Protein AF-A0A1H6X2C3-F1 (afdb_monomer_lite)

pLDDT: mean 94.05, std 4.01, range [79.62, 98.25]

Secondary structure (DSSP, 8-state):
-B--STTTTSS-B--TT-HHHHHHHHHHHHHHHHHHHHHHHHHHHHHHGGG-TT-HHHHHHHHHHHHHH--

Foldseek 3Di:
DDQDPLQPLQAQYDHDPPVVSVVVSVVVCVVCCVVCVVVNVVVNVVSVVVVPPVPVVVVVVVVVVVVVVVD

Radius of gyration: 17.76 Å; chains: 1; bounding box: 36×27×45 Å

Sequence (71 aa):
MHNSHLVGGCGYRYHGFDCEEGGRALQHAFAAHDADLPAYRERARRFIATLDPEAEANVRTYTAAIDNLYA

Structure (mmCIF, N/CA/C/O backbone):
data_AF-A0A1H6X2C3-F1
#
_entry.id   AF-A0A1H6X2C3-F1
#
loop_
_atom_site.group_PDB
_atom_site.id
_atom_site.type_symbol
_atom_site.label_atom_id
_atom_site.label_alt_id
_atom_site.label_comp_id
_atom_site.label_asym_id
_atom_site.label_entity_id
_atom_site.label_seq_id
_atom_site.pdbx_PDB_ins_code
_atom_site.Cartn_x
_atom_site.Cartn_y
_atom_site.Cartn_z
_atom_site.occupancy
_atom_site.B_iso_or_equiv
_atom_site.auth_seq_id
_atom_site.auth_comp_id
_atom_site.auth_asym_id
_atom_site.auth_atom_id
_atom_site.pdbx_PDB_model_num
ATOM 1 N N . MET A 1 1 ? 7.217 -1.498 -4.067 1.00 92.38 1 MET A N 1
ATOM 2 C CA . MET A 1 1 ? 7.068 -2.956 -4.262 1.00 92.38 1 MET A CA 1
ATOM 3 C C . MET A 1 1 ? 6.434 -3.543 -3.014 1.00 92.38 1 MET A C 1
ATOM 5 O O . MET A 1 1 ? 6.862 -3.151 -1.935 1.00 92.38 1 MET A O 1
ATOM 9 N N . HIS A 1 2 ? 5.436 -4.420 -3.127 1.00 94.38 2 HIS A N 1
ATOM 10 C CA . HIS A 1 2 ? 4.862 -5.126 -1.971 1.00 94.38 2 HIS A CA 1
ATOM 11 C C . HIS A 1 2 ? 4.161 -6.425 -2.386 1.00 94.38 2 HIS A C 1
ATOM 13 O O . HIS A 1 2 ? 3.718 -6.556 -3.524 1.00 94.38 2 HIS A O 1
ATOM 19 N N . ASN A 1 3 ? 3.986 -7.342 -1.434 1.00 94.38 3 ASN A N 1
ATOM 20 C CA . ASN A 1 3 ? 3.185 -8.559 -1.604 1.00 94.38 3 ASN A CA 1
ATOM 21 C C . ASN A 1 3 ? 1.864 -8.566 -0.819 1.00 94.38 3 ASN A C 1
ATOM 23 O O . ASN A 1 3 ? 1.051 -9.483 -0.942 1.00 94.38 3 ASN A O 1
ATOM 27 N N . SER A 1 4 ? 1.630 -7.535 -0.007 1.00 93.06 4 SER A N 1
ATOM 28 C CA . SER A 1 4 ? 0.413 -7.431 0.791 1.00 93.06 4 SER A CA 1
ATOM 29 C C . SER A 1 4 ? -0.806 -7.177 -0.098 1.00 93.06 4 SER A C 1
ATOM 31 O O . SER A 1 4 ? -0.789 -6.297 -0.958 1.00 93.06 4 SER A O 1
ATOM 33 N N . HIS A 1 5 ? -1.883 -7.931 0.124 1.00 91.38 5 HIS A N 1
ATOM 34 C CA . HIS A 1 5 ? -3.195 -7.666 -0.472 1.00 91.38 5 HIS A CA 1
ATOM 35 C C . HIS A 1 5 ? -3.939 -6.521 0.240 1.00 91.38 5 HIS A C 1
ATOM 37 O O . HIS A 1 5 ? -4.905 -5.997 -0.302 1.00 91.38 5 HIS A O 1
ATOM 43 N N . LEU A 1 6 ? -3.467 -6.107 1.423 1.00 92.06 6 LEU A N 1
ATOM 44 C CA . LEU A 1 6 ? -4.113 -5.096 2.264 1.00 92.06 6 LEU A CA 1
ATOM 45 C C . LEU A 1 6 ? -3.838 -3.659 1.820 1.00 92.06 6 LEU A C 1
ATOM 47 O O . LEU A 1 6 ? -4.518 -2.757 2.281 1.00 92.06 6 LEU A O 1
ATOM 51 N N . VAL A 1 7 ? -2.846 -3.431 0.954 1.00 88.06 7 VAL A N 1
ATOM 52 C CA . VAL A 1 7 ? -2.495 -2.084 0.464 1.00 88.06 7 VAL A CA 1
ATOM 53 C C . VAL A 1 7 ? -2.923 -1.838 -0.986 1.00 88.06 7 VAL A C 1
ATOM 55 O O . VAL A 1 7 ? -2.512 -0.860 -1.600 1.00 88.06 7 VAL A O 1
ATOM 58 N N . GLY A 1 8 ? -3.791 -2.701 -1.527 1.00 82.31 8 GLY A N 1
ATOM 59 C CA . GLY A 1 8 ? -4.506 -2.473 -2.784 1.00 82.31 8 GLY A CA 1
ATOM 60 C C . GLY A 1 8 ? -3.622 -1.997 -3.943 1.00 82.31 8 GLY A C 1
ATOM 61 O O . GLY A 1 8 ? -2.600 -2.607 -4.250 1.00 82.31 8 GLY A O 1
ATOM 62 N N . GLY A 1 9 ? -4.045 -0.907 -4.595 1.00 79.62 9 GLY A N 1
ATOM 63 C CA . GLY A 1 9 ? -3.333 -0.268 -5.711 1.00 79.62 9 GLY A CA 1
ATOM 64 C C . GLY A 1 9 ? -2.180 0.658 -5.300 1.00 79.62 9 GLY A C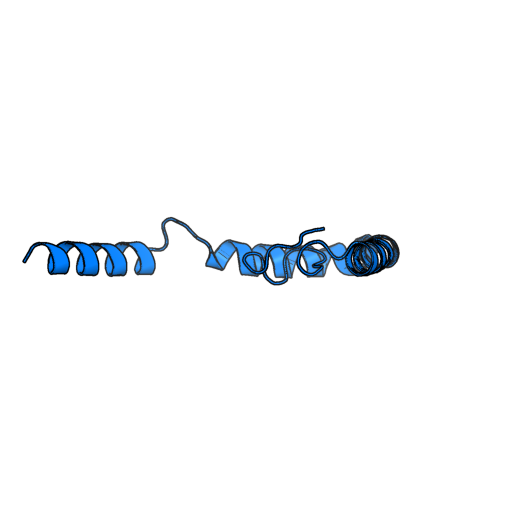 1
ATOM 65 O O . GLY A 1 9 ? -1.685 1.413 -6.141 1.00 79.62 9 GLY A O 1
ATOM 66 N N . CYS A 1 10 ? -1.777 0.659 -4.026 1.00 90.12 10 CYS A N 1
ATOM 67 C CA . CYS A 1 10 ? -0.629 1.427 -3.553 1.00 90.12 10 CYS A CA 1
ATOM 68 C C . CYS A 1 10 ? 0.665 0.668 -3.820 1.00 90.12 10 CYS A C 1
ATOM 70 O O . CYS A 1 10 ? 1.071 -0.175 -3.026 1.00 90.12 10 CYS A O 1
ATOM 72 N N . GLY A 1 11 ? 1.369 1.036 -4.885 1.00 91.75 11 GLY A N 1
ATOM 73 C CA . GLY A 1 11 ? 2.624 0.381 -5.236 1.00 91.75 11 GLY A CA 1
ATOM 74 C C . GLY A 1 11 ? 2.484 -0.555 -6.425 1.00 91.75 11 GLY A C 1
ATOM 75 O O . GLY A 1 11 ? 1.486 -0.572 -7.137 1.00 91.75 11 GLY A O 1
ATOM 76 N N . TYR A 1 12 ? 3.541 -1.334 -6.620 1.00 94.88 12 TYR A N 1
ATOM 77 C CA . TYR A 1 12 ? 3.610 -2.415 -7.590 1.00 94.88 12 TYR A CA 1
ATOM 78 C C . TYR A 1 12 ? 3.548 -3.723 -6.811 1.00 94.88 12 TYR A C 1
ATOM 80 O O . TYR A 1 12 ? 4.435 -4.002 -5.987 1.00 94.88 12 TYR A O 1
ATOM 88 N N . ARG A 1 13 ? 2.455 -4.455 -7.026 1.00 94.69 13 ARG A N 1
ATOM 89 C CA . ARG A 1 13 ? 2.107 -5.658 -6.278 1.00 94.69 13 ARG A CA 1
ATOM 90 C C . ARG A 1 13 ? 2.639 -6.906 -6.975 1.00 94.69 13 ARG A C 1
ATOM 92 O O . ARG A 1 13 ? 2.587 -6.990 -8.195 1.00 94.69 13 ARG A O 1
ATOM 99 N N . TYR A 1 14 ? 3.090 -7.862 -6.175 1.00 95.50 14 TYR A N 1
ATOM 100 C CA . TYR A 1 14 ? 3.327 -9.252 -6.566 1.00 95.50 14 TYR A CA 1
ATOM 101 C C . TYR A 1 14 ? 2.662 -10.189 -5.544 1.00 95.50 14 TYR A C 1
ATOM 103 O O . TYR A 1 14 ? 2.267 -9.742 -4.464 1.00 95.50 14 TYR A O 1
ATOM 111 N N . HIS A 1 15 ? 2.467 -11.466 -5.854 1.00 95.56 15 HIS A N 1
ATOM 112 C CA . HIS A 1 15 ? 1.765 -12.402 -4.980 1.00 95.56 15 HIS A CA 1
ATOM 113 C C . HIS A 1 15 ? 2.720 -13.218 -4.105 1.00 95.56 15 HIS A C 1
ATOM 115 O O . HIS A 1 15 ? 3.695 -13.803 -4.568 1.00 95.56 15 HIS A O 1
ATOM 121 N N . GLY A 1 16 ? 2.392 -13.300 -2.809 1.00 94.38 16 GLY A N 1
ATOM 122 C CA . GLY A 1 16 ? 3.103 -14.147 -1.852 1.00 94.38 16 GLY A CA 1
ATOM 123 C C . GLY A 1 16 ? 4.608 -13.883 -1.853 1.00 94.38 16 GLY A C 1
ATOM 124 O O . GLY A 1 16 ? 5.052 -12.780 -1.536 1.00 94.38 16 GLY A O 1
ATOM 125 N N . PHE A 1 17 ? 5.381 -14.902 -2.213 1.00 94.88 17 PHE A N 1
ATOM 126 C CA . PHE A 1 17 ? 6.836 -14.830 -2.354 1.00 94.88 17 PHE A CA 1
ATOM 127 C C . PHE A 1 17 ? 7.288 -15.161 -3.784 1.00 94.88 17 PHE A C 1
ATOM 129 O O . PHE A 1 17 ? 8.397 -15.648 -3.977 1.00 94.88 17 PHE A O 1
ATOM 136 N N . ASP A 1 18 ? 6.433 -14.925 -4.784 1.00 97.31 18 ASP A N 1
ATOM 137 C CA . ASP A 1 18 ? 6.785 -15.137 -6.188 1.00 97.31 18 ASP A CA 1
ATOM 138 C C . ASP A 1 18 ? 7.829 -14.099 -6.635 1.00 97.31 18 ASP A C 1
ATOM 140 O O . ASP A 1 18 ? 7.531 -12.931 -6.902 1.00 97.31 18 ASP A O 1
ATOM 144 N N . CYS A 1 19 ? 9.086 -14.540 -6.689 1.00 96.25 19 CYS A N 1
ATOM 145 C CA . CYS A 1 19 ? 10.217 -13.715 -7.093 1.00 96.25 19 CYS A CA 1
ATOM 146 C C . CYS A 1 19 ? 10.179 -13.338 -8.577 1.00 96.25 19 CYS A C 1
ATOM 148 O O . CYS A 1 19 ? 10.683 -12.275 -8.939 1.00 96.25 19 CYS A O 1
ATOM 150 N N . GLU A 1 20 ? 9.599 -14.170 -9.441 1.00 98.19 20 GLU A N 1
ATOM 151 C CA . GLU A 1 20 ? 9.516 -13.866 -10.870 1.00 98.19 20 GLU A CA 1
ATOM 152 C C . GLU A 1 20 ? 8.480 -12.775 -11.121 1.00 98.19 20 GLU A C 1
ATOM 154 O O . GLU A 1 20 ? 8.727 -11.828 -11.872 1.00 98.19 20 GLU A O 1
ATOM 159 N N . GLU A 1 21 ? 7.332 -12.867 -10.452 1.00 97.88 21 GLU A N 1
ATOM 160 C CA . GLU A 1 21 ? 6.336 -11.805 -10.468 1.00 97.88 21 GLU A CA 1
ATOM 161 C C . GLU A 1 21 ? 6.882 -10.523 -9.840 1.00 97.88 21 GLU A C 1
ATOM 163 O O . GLU A 1 21 ? 6.732 -9.445 -10.421 1.00 97.88 21 GLU A O 1
ATOM 168 N N . GLY A 1 22 ? 7.593 -10.638 -8.715 1.00 96.94 22 GLY A N 1
ATOM 169 C CA . GLY A 1 22 ? 8.308 -9.519 -8.105 1.00 96.94 22 GLY A CA 1
ATOM 170 C C . GLY A 1 22 ? 9.290 -8.857 -9.076 1.00 96.94 22 GLY A C 1
ATOM 171 O O . GLY A 1 22 ? 9.314 -7.629 -9.185 1.00 96.94 22 GLY A O 1
ATOM 172 N N . GLY A 1 23 ? 10.042 -9.656 -9.837 1.00 98.06 23 GLY A N 1
ATOM 173 C CA . GLY A 1 23 ? 10.950 -9.183 -10.881 1.00 98.06 23 GLY A CA 1
ATOM 174 C C . GLY A 1 23 ? 10.227 -8.435 -12.003 1.00 98.06 23 GLY A C 1
ATOM 175 O O . GLY A 1 23 ? 10.633 -7.328 -12.359 1.00 98.06 23 GLY A O 1
ATOM 176 N N . ARG A 1 24 ? 9.114 -8.978 -12.514 1.00 98.06 24 ARG A N 1
ATOM 177 C CA . ARG A 1 24 ? 8.287 -8.310 -13.540 1.00 98.06 24 ARG A CA 1
ATOM 178 C C . ARG A 1 24 ? 7.707 -6.989 -13.036 1.00 98.06 24 ARG A C 1
ATOM 180 O O . ARG A 1 24 ? 7.766 -5.978 -13.735 1.00 98.06 24 ARG A O 1
ATOM 187 N N . ALA A 1 25 ? 7.188 -6.973 -11.810 1.00 96.38 25 ALA A N 1
ATOM 188 C CA . ALA A 1 25 ? 6.658 -5.767 -11.186 1.00 96.38 25 ALA A CA 1
ATOM 189 C C . ALA A 1 25 ? 7.756 -4.704 -10.976 1.00 96.38 25 ALA A C 1
ATOM 191 O O . ALA A 1 25 ? 7.497 -3.515 -11.164 1.00 96.38 25 ALA A O 1
ATOM 192 N N . LEU A 1 26 ? 8.991 -5.118 -10.662 1.00 97.38 26 LEU A N 1
ATOM 193 C CA . LEU A 1 26 ? 10.136 -4.216 -10.529 1.00 97.38 26 LEU A CA 1
ATOM 194 C C . LEU A 1 26 ? 10.538 -3.610 -11.878 1.00 97.38 26 LEU A C 1
ATOM 196 O O . LEU A 1 26 ? 10.753 -2.403 -11.964 1.00 97.38 26 LEU A O 1
ATOM 200 N N . GLN A 1 27 ? 10.605 -4.425 -12.933 1.00 98.25 27 GLN A N 1
ATOM 201 C CA . GLN A 1 27 ? 10.891 -3.948 -14.289 1.00 98.25 27 GLN A CA 1
ATOM 202 C C . GLN A 1 27 ? 9.835 -2.944 -14.766 1.00 98.25 27 GLN A C 1
ATOM 204 O O . GLN A 1 27 ? 10.179 -1.899 -15.315 1.00 98.25 27 GLN A O 1
ATOM 209 N N . HIS A 1 28 ? 8.554 -3.225 -14.511 1.00 96.56 28 HIS A N 1
ATOM 210 C CA . HIS A 1 28 ? 7.470 -2.302 -14.839 1.00 96.56 28 HIS A CA 1
ATOM 211 C C . HIS A 1 28 ? 7.582 -0.982 -14.065 1.00 96.56 28 HIS A C 1
ATOM 213 O O . HIS A 1 28 ? 7.468 0.087 -14.665 1.00 96.56 28 HIS A O 1
ATOM 219 N N . ALA A 1 29 ? 7.857 -1.048 -12.758 1.00 96.50 29 ALA A N 1
ATOM 220 C CA . ALA A 1 29 ? 8.087 0.137 -11.943 1.00 96.50 29 ALA A CA 1
ATOM 221 C C . ALA A 1 29 ? 9.232 0.982 -12.511 1.00 96.50 29 ALA A C 1
ATOM 223 O O . ALA A 1 29 ? 9.056 2.167 -12.764 1.00 96.50 29 ALA A O 1
ATOM 224 N N . PHE A 1 30 ? 10.377 0.364 -12.794 1.00 97.75 30 PHE A N 1
ATOM 225 C CA . PHE A 1 30 ? 11.533 1.065 -13.344 1.00 97.75 30 PHE A CA 1
ATOM 226 C C . PHE A 1 30 ? 11.225 1.765 -14.679 1.00 97.75 30 PHE A C 1
ATOM 228 O O . PHE A 1 30 ? 11.655 2.892 -14.895 1.00 97.75 30 PHE A O 1
ATOM 235 N N . ALA A 1 31 ? 10.456 1.120 -15.560 1.00 98.12 31 ALA A N 1
ATOM 236 C CA . ALA A 1 31 ? 10.144 1.664 -16.879 1.00 98.12 31 ALA A CA 1
ATOM 237 C C . ALA A 1 31 ? 9.095 2.791 -16.864 1.00 98.12 31 ALA A C 1
ATOM 239 O O . ALA A 1 31 ? 9.118 3.648 -17.746 1.00 98.12 31 ALA A O 1
ATOM 240 N N . ALA A 1 32 ? 8.151 2.775 -15.917 1.00 96.50 32 ALA A N 1
ATOM 241 C CA . ALA A 1 32 ? 6.951 3.613 -15.988 1.00 96.50 32 ALA A CA 1
ATOM 242 C C . ALA A 1 32 ? 6.748 4.562 -14.798 1.00 96.50 32 ALA A C 1
ATOM 244 O O . ALA A 1 32 ? 5.925 5.471 -14.901 1.00 96.50 32 ALA A O 1
ATOM 245 N N . HIS A 1 33 ? 7.450 4.372 -13.674 1.00 96.31 33 HIS A N 1
ATOM 246 C CA . HIS A 1 33 ? 7.115 5.058 -12.422 1.00 96.31 33 HIS A CA 1
ATOM 247 C C . HIS A 1 33 ? 7.173 6.577 -12.529 1.00 96.31 33 HIS A C 1
ATOM 249 O O . HIS A 1 33 ? 6.224 7.240 -12.126 1.00 96.31 33 HIS A O 1
ATOM 255 N N . ASP A 1 34 ? 8.240 7.125 -13.103 1.00 97.69 34 ASP A N 1
ATOM 256 C CA . ASP A 1 34 ? 8.417 8.577 -13.165 1.00 97.69 34 ASP A CA 1
ATOM 257 C C . ASP A 1 34 ? 7.361 9.240 -14.061 1.00 97.69 34 ASP A C 1
ATOM 259 O O . ASP A 1 34 ? 6.840 10.304 -13.727 1.00 97.69 34 ASP A O 1
ATOM 263 N N . ALA A 1 35 ? 6.984 8.577 -15.158 1.00 97.88 35 ALA A N 1
ATOM 264 C CA . ALA A 1 35 ? 5.937 9.048 -16.061 1.00 97.88 35 ALA A CA 1
ATOM 265 C C . ALA A 1 35 ? 4.534 8.961 -15.431 1.00 97.88 35 ALA A C 1
ATOM 267 O O . ALA A 1 35 ? 3.704 9.843 -15.645 1.00 97.88 35 ALA A O 1
ATOM 268 N N . ASP A 1 36 ? 4.272 7.923 -14.632 1.00 95.19 36 ASP A N 1
ATOM 269 C CA . ASP A 1 36 ? 2.987 7.696 -13.954 1.00 95.19 36 ASP A CA 1
ATOM 270 C C . ASP A 1 36 ? 2.939 8.299 -12.534 1.00 95.19 36 ASP A C 1
ATOM 272 O O . ASP A 1 36 ? 1.934 8.176 -11.830 1.00 95.19 36 ASP A O 1
ATOM 276 N N . LEU A 1 37 ? 3.996 8.986 -12.085 1.00 96.00 37 LEU A N 1
ATOM 277 C CA . LEU A 1 37 ? 4.139 9.456 -10.704 1.00 96.00 37 LEU A CA 1
ATOM 278 C C . LEU A 1 37 ? 2.947 10.300 -10.207 1.00 96.00 37 LEU A C 1
ATOM 280 O O . LEU A 1 37 ? 2.516 10.092 -9.066 1.00 96.00 37 LEU A O 1
ATOM 284 N N . PRO A 1 38 ? 2.366 11.228 -10.996 1.00 96.88 38 PRO A N 1
ATOM 285 C CA . PRO A 1 38 ? 1.197 11.985 -10.553 1.00 96.88 38 PRO A CA 1
ATOM 286 C C . PRO A 1 38 ? -0.003 11.085 -10.236 1.00 96.88 38 PRO A C 1
ATOM 288 O O . PRO A 1 38 ? -0.573 11.176 -9.145 1.00 96.88 38 PRO A O 1
ATOM 291 N N . ALA A 1 39 ? -0.341 10.171 -11.146 1.00 94.44 39 ALA A N 1
ATOM 292 C CA . ALA A 1 39 ? -1.476 9.272 -10.981 1.00 94.44 39 ALA A CA 1
ATOM 293 C C . ALA A 1 39 ? -1.198 8.208 -9.908 1.00 94.44 39 ALA A C 1
ATOM 295 O O . ALA A 1 39 ? -2.084 7.879 -9.118 1.00 94.44 39 ALA A O 1
ATOM 296 N N . TYR A 1 40 ? 0.045 7.734 -9.792 1.00 93.38 40 TYR A N 1
ATOM 297 C CA . TYR A 1 40 ? 0.495 6.903 -8.678 1.00 93.38 40 TYR A CA 1
ATOM 298 C C . TYR A 1 40 ? 0.204 7.568 -7.325 1.00 93.38 40 TYR A C 1
ATOM 300 O O . TYR A 1 40 ? -0.411 6.957 -6.446 1.00 93.38 40 TYR A O 1
ATOM 308 N N . ARG A 1 41 ? 0.597 8.840 -7.161 1.00 94.81 41 ARG A N 1
ATOM 309 C CA . ARG A 1 41 ? 0.371 9.596 -5.918 1.00 94.81 41 ARG A CA 1
ATOM 310 C C . ARG A 1 41 ? -1.111 9.792 -5.634 1.00 94.81 41 ARG A C 1
ATOM 312 O O . ARG A 1 41 ? -1.510 9.705 -4.475 1.00 94.81 41 ARG A O 1
ATOM 319 N N . GLU A 1 42 ? -1.917 10.060 -6.655 1.00 95.00 42 GLU A N 1
ATOM 320 C CA . GLU A 1 42 ? -3.366 10.197 -6.510 1.00 95.00 42 GLU A CA 1
ATOM 321 C C . GLU A 1 42 ? -4.010 8.890 -6.029 1.00 95.00 42 GLU A C 1
ATOM 323 O O . GLU A 1 42 ? -4.707 8.886 -5.011 1.00 95.00 42 GLU A O 1
ATOM 328 N N . ARG A 1 43 ? -3.717 7.766 -6.699 1.00 92.75 43 ARG A N 1
ATOM 329 C CA . ARG A 1 43 ? -4.232 6.440 -6.319 1.00 92.75 43 ARG A CA 1
ATOM 330 C C . ARG A 1 43 ? -3.844 6.085 -4.886 1.00 92.75 43 ARG A C 1
ATOM 332 O O . ARG A 1 43 ? -4.703 5.646 -4.121 1.00 92.75 43 ARG A O 1
ATOM 339 N N . ALA A 1 44 ? -2.586 6.331 -4.516 1.00 93.19 44 ALA A N 1
ATOM 340 C CA . ALA A 1 44 ? -2.089 6.052 -3.175 1.00 93.19 44 ALA A CA 1
ATOM 341 C C . ALA A 1 44 ? -2.782 6.907 -2.107 1.00 93.19 44 ALA A C 1
ATOM 343 O O . ALA A 1 44 ? -3.255 6.376 -1.105 1.00 93.19 44 ALA A O 1
ATOM 344 N N . ARG A 1 45 ? -2.904 8.222 -2.332 1.00 93.06 45 ARG A N 1
ATOM 345 C CA . ARG A 1 45 ? -3.603 9.128 -1.405 1.00 93.06 45 ARG A CA 1
ATOM 346 C C . ARG A 1 45 ? -5.059 8.733 -1.213 1.00 93.06 45 ARG A C 1
ATOM 348 O O . ARG A 1 45 ? -5.518 8.678 -0.078 1.00 93.06 45 ARG A O 1
ATOM 355 N N . ARG A 1 46 ? -5.765 8.429 -2.307 1.00 92.31 46 ARG A N 1
ATOM 356 C CA . ARG A 1 46 ? -7.170 8.013 -2.256 1.00 92.31 46 ARG A CA 1
ATOM 357 C C . ARG A 1 46 ? -7.350 6.759 -1.407 1.00 92.31 46 ARG A C 1
ATOM 359 O O . ARG A 1 46 ? -8.284 6.707 -0.624 1.00 92.31 46 ARG A O 1
ATOM 366 N N . PHE A 1 47 ? -6.464 5.776 -1.550 1.00 92.25 47 PHE A N 1
ATOM 367 C CA . PHE A 1 47 ? -6.528 4.550 -0.759 1.00 92.25 47 PHE A CA 1
ATOM 368 C C . PHE A 1 47 ? -6.141 4.776 0.708 1.00 92.25 47 PHE A C 1
ATOM 370 O O . PHE A 1 47 ? -6.833 4.312 1.601 1.00 92.25 47 PHE A O 1
ATOM 377 N N . ILE A 1 48 ? -5.076 5.530 0.989 1.00 89.31 48 ILE A N 1
ATOM 378 C CA . ILE A 1 48 ? -4.674 5.819 2.377 1.00 89.31 48 ILE A CA 1
ATOM 379 C C . ILE A 1 48 ? -5.784 6.571 3.124 1.00 89.31 48 ILE A C 1
ATOM 381 O O . ILE A 1 48 ? -6.032 6.280 4.288 1.00 89.31 48 ILE A O 1
ATOM 385 N N . ALA A 1 49 ? -6.506 7.468 2.449 1.00 90.50 49 ALA A N 1
ATOM 386 C CA . ALA A 1 49 ? -7.648 8.165 3.036 1.00 90.50 49 ALA A CA 1
ATOM 387 C C . ALA A 1 49 ? -8.797 7.224 3.454 1.00 90.50 49 ALA A C 1
ATOM 389 O O . ALA A 1 49 ? -9.580 7.587 4.325 1.00 90.50 49 ALA A O 1
ATOM 390 N N . THR A 1 50 ? -8.904 6.015 2.885 1.00 89.50 50 THR A N 1
ATOM 391 C CA . THR A 1 50 ? -9.897 5.020 3.335 1.00 89.50 50 THR A CA 1
ATOM 392 C C . THR A 1 50 ? -9.450 4.239 4.569 1.00 89.50 50 THR A C 1
ATOM 394 O O . THR A 1 50 ? -10.222 3.440 5.088 1.00 89.50 50 THR A O 1
ATOM 397 N N . LEU A 1 51 ? -8.203 4.414 5.007 1.00 89.38 51 LEU A N 1
ATOM 398 C CA . LEU A 1 51 ? -7.599 3.692 6.127 1.00 89.38 51 LEU A CA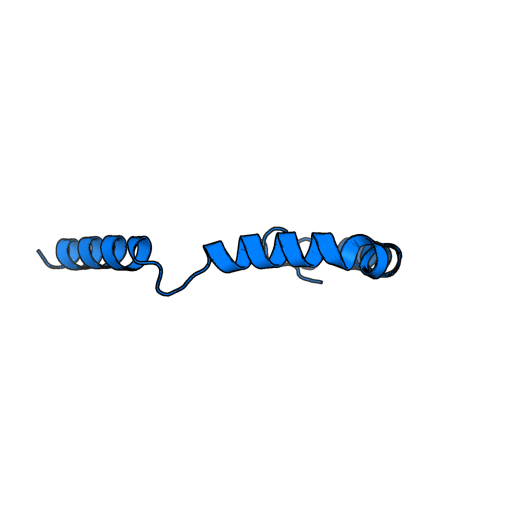 1
ATOM 399 C C . LEU A 1 51 ? -7.441 4.568 7.374 1.00 89.38 51 LEU A C 1
ATOM 401 O O . LEU A 1 51 ? -6.585 4.283 8.206 1.00 89.38 51 LEU A O 1
ATOM 405 N N . ASP A 1 52 ? -8.234 5.634 7.492 1.00 89.31 52 ASP A N 1
ATOM 406 C CA . ASP 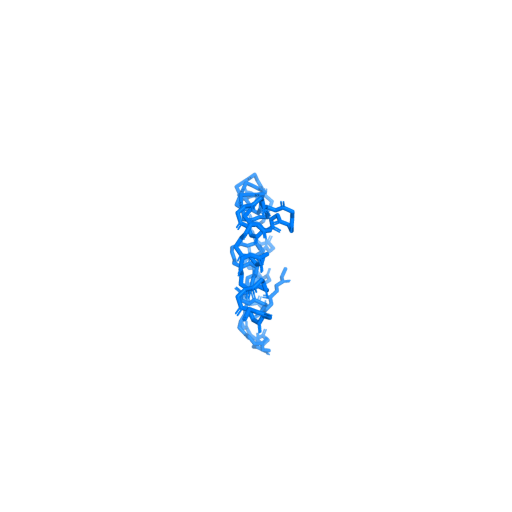A 1 52 ? -8.218 6.500 8.667 1.00 89.31 52 ASP A CA 1
ATOM 407 C C . ASP A 1 52 ? -8.523 5.680 9.943 1.00 89.31 52 ASP A C 1
ATOM 409 O O . ASP A 1 52 ? -9.633 5.145 10.080 1.00 89.31 52 ASP A O 1
ATOM 413 N N . PRO A 1 53 ? -7.551 5.539 10.868 1.00 83.94 53 PRO A N 1
ATOM 414 C CA . PRO A 1 53 ? -7.748 4.774 12.095 1.00 83.94 53 PRO A CA 1
ATOM 415 C C . PRO A 1 53 ? -8.778 5.424 13.025 1.00 83.94 53 PRO A C 1
ATOM 417 O O . PRO A 1 53 ? -9.377 4.725 13.840 1.00 83.94 53 PRO A O 1
ATOM 420 N N . GLU A 1 54 ? -9.012 6.730 12.886 1.00 89.06 54 GLU A N 1
ATOM 421 C CA . GLU A 1 54 ? -9.954 7.503 13.697 1.00 89.06 54 GLU A CA 1
ATOM 422 C C . GLU A 1 54 ? -11.290 7.733 12.984 1.00 89.06 54 GLU A C 1
ATOM 424 O O . GLU A 1 54 ? -12.133 8.483 13.480 1.00 89.06 54 GLU A O 1
ATOM 429 N N . ALA A 1 55 ? -11.525 7.064 11.847 1.00 92.81 55 ALA A N 1
ATOM 430 C CA . ALA A 1 55 ? -12.768 7.202 11.103 1.00 92.81 55 ALA A CA 1
ATOM 431 C C . ALA A 1 55 ? -13.980 7.011 12.030 1.00 92.81 55 ALA A C 1
ATOM 433 O O . ALA A 1 55 ? -14.199 5.927 12.577 1.00 92.81 55 ALA A O 1
ATOM 434 N N . GLU A 1 56 ? -14.802 8.056 12.168 1.00 94.69 56 GLU A N 1
ATOM 435 C CA . GLU A 1 56 ? -15.923 8.096 13.118 1.00 94.69 56 GLU A CA 1
ATOM 436 C C . GLU A 1 56 ? -16.863 6.891 12.954 1.00 94.69 56 GLU A C 1
ATOM 438 O O . GLU A 1 56 ? -17.347 6.313 13.928 1.00 94.69 56 GLU A O 1
ATOM 443 N N . ALA A 1 57 ? -17.085 6.460 11.708 1.00 93.81 57 ALA A N 1
ATOM 444 C CA . ALA A 1 57 ? -17.890 5.285 11.400 1.00 93.81 57 ALA A CA 1
ATOM 445 C C . ALA A 1 57 ? -17.309 3.991 11.997 1.00 93.81 57 ALA A C 1
ATOM 447 O O . ALA A 1 57 ? -18.076 3.176 12.514 1.00 93.81 57 ALA A O 1
ATOM 448 N N . ASN A 1 58 ? -15.984 3.812 11.960 1.00 93.12 58 ASN A N 1
ATOM 449 C CA . ASN A 1 58 ? -15.313 2.668 12.576 1.00 93.12 58 ASN A CA 1
ATOM 450 C C . ASN A 1 58 ? -15.477 2.734 14.093 1.00 93.12 58 ASN A C 1
ATOM 452 O O . ASN A 1 58 ? -15.973 1.776 14.683 1.00 93.12 58 ASN A O 1
ATOM 456 N N . VAL A 1 59 ? -15.141 3.877 14.703 1.00 94.19 59 VAL A N 1
ATOM 457 C CA . VAL A 1 59 ? -15.249 4.085 16.157 1.00 94.19 59 VAL A CA 1
ATOM 458 C C . VAL A 1 59 ? -16.663 3.766 16.638 1.00 94.19 59 VAL A C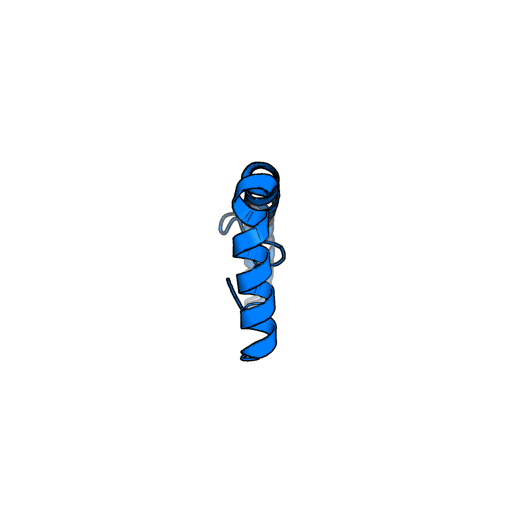 1
ATOM 460 O O . VAL A 1 59 ? -16.841 2.893 17.480 1.00 94.19 59 VAL A O 1
ATOM 463 N N . ARG A 1 60 ? -17.685 4.385 16.037 1.00 96.56 60 ARG A N 1
A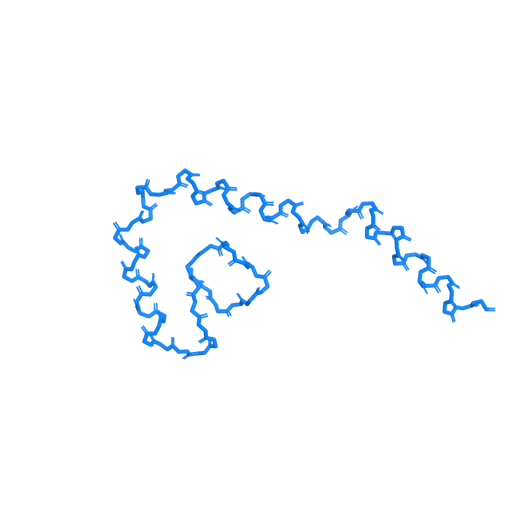TOM 464 C CA . ARG A 1 60 ? -19.092 4.155 16.395 1.00 96.56 60 ARG A CA 1
ATOM 465 C C . ARG A 1 60 ? -19.499 2.684 16.265 1.00 96.56 60 ARG A C 1
ATOM 467 O O . ARG A 1 60 ? -20.182 2.165 17.144 1.00 9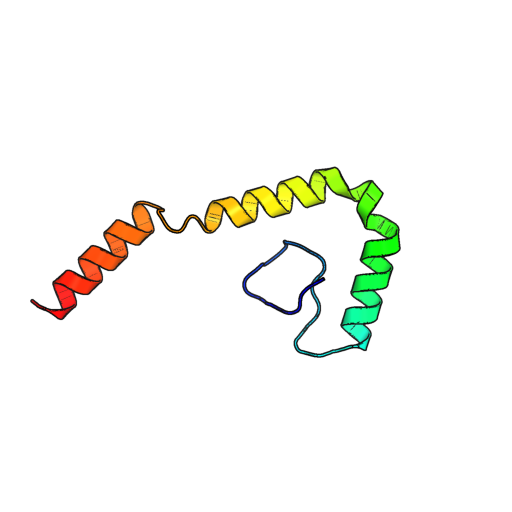6.56 60 ARG A O 1
ATOM 474 N N . THR A 1 61 ? -19.102 2.022 15.178 1.00 96.06 61 THR A N 1
ATOM 475 C CA . THR A 1 61 ? -19.468 0.619 14.916 1.00 96.06 61 THR A CA 1
ATOM 476 C C . THR A 1 61 ? -18.839 -0.320 15.940 1.00 96.06 61 THR A C 1
ATOM 478 O O . THR A 1 61 ? -19.527 -1.178 16.490 1.00 96.06 61 THR A O 1
ATOM 481 N N . TYR A 1 62 ? -17.547 -0.146 16.226 1.00 94.81 62 TYR A N 1
ATOM 482 C CA . TYR A 1 62 ? -16.851 -0.998 17.185 1.00 94.81 62 TYR A CA 1
ATOM 483 C C . TYR A 1 62 ? -17.282 -0.723 18.627 1.00 94.81 62 TYR A C 1
ATOM 485 O O . TYR A 1 62 ? -17.437 -1.682 19.376 1.00 94.81 62 TYR A O 1
ATOM 493 N N . THR A 1 63 ? -17.566 0.529 19.001 1.00 96.00 63 THR A N 1
ATOM 494 C CA . THR A 1 63 ? -18.161 0.848 20.310 1.00 96.00 63 THR A CA 1
ATOM 495 C C . THR A 1 63 ? -19.474 0.095 20.512 1.00 96.00 63 THR A C 1
ATOM 497 O O . THR A 1 63 ? -19.606 -0.637 21.486 1.00 96.00 63 THR A O 1
ATOM 500 N N . ALA A 1 64 ? -20.403 0.168 19.552 1.00 97.56 64 ALA A N 1
ATOM 501 C CA . ALA A 1 64 ? -21.680 -0.542 19.650 1.00 97.56 64 ALA A CA 1
ATOM 502 C C . ALA A 1 64 ? -21.511 -2.073 19.735 1.00 97.56 64 ALA A C 1
ATOM 504 O O . ALA A 1 64 ? -22.245 -2.743 20.462 1.00 97.56 64 ALA A O 1
ATOM 505 N N . ALA A 1 65 ? -20.542 -2.639 19.008 1.00 97.69 65 ALA A N 1
ATOM 506 C CA . ALA A 1 65 ? -20.241 -4.068 19.074 1.00 97.69 65 ALA A CA 1
ATOM 507 C C . ALA A 1 65 ? -19.680 -4.489 20.443 1.00 97.69 65 ALA A C 1
ATOM 509 O O . ALA A 1 65 ? -20.020 -5.564 20.934 1.00 97.69 65 ALA A O 1
ATOM 510 N N . ILE A 1 66 ? -18.841 -3.647 21.054 1.00 97.44 66 ILE A N 1
ATOM 511 C CA . ILE A 1 66 ? -18.284 -3.874 22.392 1.00 97.44 66 ILE A CA 1
ATOM 512 C C . ILE A 1 66 ? -19.385 -3.776 23.448 1.00 97.44 66 ILE A C 1
ATOM 514 O O . ILE A 1 66 ? -19.483 -4.670 24.285 1.00 97.44 66 ILE A O 1
ATOM 518 N N . ASP A 1 67 ? -20.241 -2.754 23.383 1.00 98.06 67 ASP A N 1
ATOM 519 C CA . ASP A 1 67 ? -21.364 -2.598 24.314 1.00 98.06 67 ASP A CA 1
ATOM 520 C C . ASP A 1 67 ? -22.288 -3.828 24.277 1.00 98.06 67 ASP A C 1
ATOM 522 O O . ASP A 1 67 ? -22.676 -4.348 25.319 1.00 98.06 67 ASP A O 1
ATOM 526 N N . ASN A 1 68 ? -22.569 -4.361 23.081 1.00 98.06 68 ASN A N 1
ATOM 527 C CA . ASN A 1 68 ? -23.393 -5.562 22.905 1.00 98.06 68 ASN A CA 1
ATOM 528 C C . ASN A 1 68 ? -22.732 -6.855 23.424 1.00 98.06 68 ASN A C 1
ATOM 530 O O . ASN A 1 68 ? -23.427 -7.830 23.686 1.00 98.06 68 ASN A O 1
ATOM 534 N N . LEU A 1 69 ? -21.402 -6.902 23.558 1.00 97.69 69 LEU A N 1
ATOM 535 C CA . LEU A 1 69 ? -20.704 -8.074 24.101 1.00 97.69 69 LEU A CA 1
ATOM 536 C C . LEU A 1 69 ? -20.874 -8.198 25.625 1.00 97.69 69 LEU A C 1
ATOM 538 O O . LEU A 1 69 ? -20.776 -9.303 26.157 1.00 97.69 69 LEU A O 1
ATOM 542 N N . TYR A 1 70 ? -21.097 -7.076 26.315 1.00 95.81 70 TYR A N 1
ATOM 543 C CA . TYR A 1 70 ? -21.180 -7.000 27.778 1.00 95.81 70 TYR A CA 1
ATOM 544 C C . TYR A 1 70 ? -22.589 -6.691 28.314 1.00 95.81 70 TYR A C 1
ATOM 546 O O . TYR A 1 70 ? -22.739 -6.497 29.522 1.00 95.81 70 TYR A O 1
ATOM 554 N N . ALA A 1 71 ? -23.594 -6.631 27.437 1.00 81.50 71 ALA A N 1
ATOM 555 C CA . ALA A 1 71 ? -25.007 -6.470 27.786 1.00 81.50 71 ALA A CA 1
ATOM 556 C C . ALA A 1 71 ? -25.651 -7.810 28.178 1.00 81.50 71 ALA A C 1
ATOM 558 O O . ALA A 1 71 ? -26.473 -7.800 29.123 1.00 81.50 71 ALA A O 1
#